Protein AF-A0A1W9MZD2-F1 (afdb_monomer_lite)

Foldseek 3Di:
DDDDDDDPPPVVVVVVLVVQDVPWDWDADPVGDIDIDHDDDVVVVVVVVVVVVVVVVVVVVVVVPVVD

Secondary structure (DSSP, 8-state):
----PPPTT-HHHHHHHHHHTTT-EEEEPTTS-EEEE----HHHHHHHHHHHHHHHHHHHHHTTTTT-

Structure (mmCIF, N/CA/C/O backbone):
data_AF-A0A1W9MZD2-F1
#
_entry.id   AF-A0A1W9MZD2-F1
#
loop_
_atom_site.group_PDB
_atom_site.id
_atom_site.type_symbol
_atom_site.label_atom_id
_atom_site.label_alt_id
_atom_site.label_comp_id
_atom_site.label_asym_id
_atom_site.label_entity_id
_atom_site.label_seq_id
_atom_site.pdbx_PDB_ins_code
_atom_site.Cartn_x
_atom_site.Cartn_y
_atom_site.Cartn_z
_atom_site.occupancy
_atom_site.B_iso_or_equiv
_atom_site.auth_seq_id
_atom_site.auth_comp_id
_atom_site.auth_asym_id
_atom_site.auth_atom_id
_atom_site.pdbx_PDB_model_num
ATOM 1 N N . MET A 1 1 ? -3.427 12.232 -10.358 1.00 75.50 1 MET A N 1
ATOM 2 C CA . MET A 1 1 ? -3.912 11.324 -9.289 1.00 75.50 1 MET A CA 1
ATOM 3 C C . MET A 1 1 ? -4.574 12.153 -8.200 1.00 75.50 1 MET A C 1
ATOM 5 O O . MET A 1 1 ? -4.149 13.280 -7.989 1.00 75.50 1 MET A O 1
ATOM 9 N N . LYS A 1 2 ? -5.609 11.630 -7.533 1.00 86.00 2 LYS A N 1
ATOM 10 C CA . LYS A 1 2 ? -6.232 12.288 -6.375 1.00 86.00 2 LYS A CA 1
ATOM 11 C C . LYS A 1 2 ? -5.781 11.582 -5.100 1.00 86.00 2 LYS A C 1
ATOM 13 O O . LYS A 1 2 ? -5.928 10.368 -5.004 1.00 86.00 2 LYS A O 1
ATOM 18 N N . THR A 1 3 ? -5.286 12.342 -4.129 1.00 88.44 3 THR A N 1
ATOM 19 C CA . THR A 1 3 ? -4.920 11.816 -2.809 1.00 88.44 3 THR A CA 1
ATOM 20 C C . THR A 1 3 ? -6.119 11.894 -1.872 1.00 88.44 3 THR A C 1
ATOM 22 O O . THR A 1 3 ? -6.789 12.924 -1.795 1.00 88.44 3 THR A O 1
ATOM 25 N N . VAL A 1 4 ? -6.398 10.804 -1.160 1.00 90.38 4 VAL A N 1
ATOM 26 C CA . VAL A 1 4 ? -7.451 10.734 -0.141 1.00 90.38 4 VAL A CA 1
ATOM 27 C C . VAL A 1 4 ? -6.811 10.321 1.177 1.00 90.38 4 VAL A C 1
ATOM 29 O O . VAL A 1 4 ? -6.095 9.324 1.233 1.00 90.38 4 VAL A O 1
ATOM 32 N N . ALA A 1 5 ? -7.069 11.084 2.239 1.00 90.81 5 ALA A N 1
ATOM 33 C CA . ALA A 1 5 ? -6.595 10.742 3.572 1.00 90.81 5 ALA A CA 1
ATOM 34 C C . ALA A 1 5 ? -7.388 9.551 4.128 1.00 90.81 5 ALA A C 1
ATOM 36 O O . ALA A 1 5 ? -8.620 9.570 4.173 1.00 90.81 5 ALA A O 1
ATOM 37 N N . VAL A 1 6 ? -6.677 8.518 4.575 1.00 89.38 6 VAL A N 1
ATOM 38 C CA . VAL A 1 6 ? -7.281 7.349 5.217 1.00 89.38 6 VAL A CA 1
ATOM 39 C C . VAL A 1 6 ? -7.323 7.565 6.727 1.00 89.38 6 VAL A C 1
ATOM 41 O O . VAL A 1 6 ? -6.318 7.897 7.349 1.00 89.38 6 VAL A O 1
ATOM 44 N N . SER A 1 7 ? -8.490 7.352 7.338 1.00 92.94 7 SER A N 1
ATOM 45 C CA . SER A 1 7 ? -8.633 7.413 8.795 1.00 92.94 7 SER A CA 1
ATOM 46 C C . SER A 1 7 ? -7.839 6.302 9.487 1.00 92.94 7 SER A C 1
ATOM 48 O O . SER A 1 7 ? -7.956 5.132 9.124 1.00 92.94 7 SER A O 1
ATOM 50 N N . ALA A 1 8 ? -7.156 6.639 10.585 1.00 89.44 8 ALA A N 1
ATOM 51 C CA . ALA A 1 8 ? -6.482 5.675 11.461 1.00 89.44 8 ALA A CA 1
ATOM 52 C C . ALA A 1 8 ? -7.429 4.612 12.068 1.00 89.44 8 ALA A C 1
ATOM 54 O O . ALA A 1 8 ? -6.984 3.577 12.561 1.00 89.44 8 ALA A O 1
ATOM 55 N N . ARG A 1 9 ? -8.749 4.844 12.040 1.00 93.25 9 ARG A N 1
ATOM 56 C CA . ARG A 1 9 ? -9.753 3.886 12.533 1.00 93.25 9 ARG A CA 1
ATOM 57 C C . ARG A 1 9 ? -10.123 2.815 11.502 1.00 93.25 9 ARG A C 1
ATOM 59 O O . ARG A 1 9 ? -10.730 1.813 11.873 1.00 93.25 9 ARG A O 1
ATOM 66 N N . ALA A 1 10 ? -9.739 2.979 10.236 1.00 94.50 10 ALA A N 1
ATOM 67 C CA . ALA A 1 10 ? -10.011 2.019 9.169 1.00 94.50 10 ALA A CA 1
ATOM 68 C C . ALA A 1 10 ? -9.038 0.825 9.231 1.00 94.50 10 ALA A C 1
ATOM 70 O O . ALA A 1 10 ? -8.178 0.655 8.367 1.00 94.50 10 ALA A O 1
ATOM 71 N N . LYS A 1 11 ? -9.169 -0.012 10.271 1.00 94.31 11 LYS A N 1
ATOM 72 C CA . LYS A 1 11 ? -8.241 -1.119 10.579 1.00 94.31 11 LYS A CA 1
ATOM 73 C C . LYS A 1 11 ? -7.969 -2.035 9.380 1.00 94.31 11 LYS A C 1
ATOM 75 O O . LYS A 1 11 ? -6.818 -2.375 9.126 1.00 94.31 11 LYS A O 1
ATOM 80 N N . THR A 1 12 ? -9.008 -2.396 8.628 1.00 93.94 12 THR A N 1
ATOM 81 C CA . THR A 1 12 ? -8.884 -3.256 7.442 1.00 93.94 12 THR A CA 1
ATOM 82 C C . THR A 1 12 ? -8.001 -2.619 6.376 1.00 93.94 12 THR A C 1
ATOM 84 O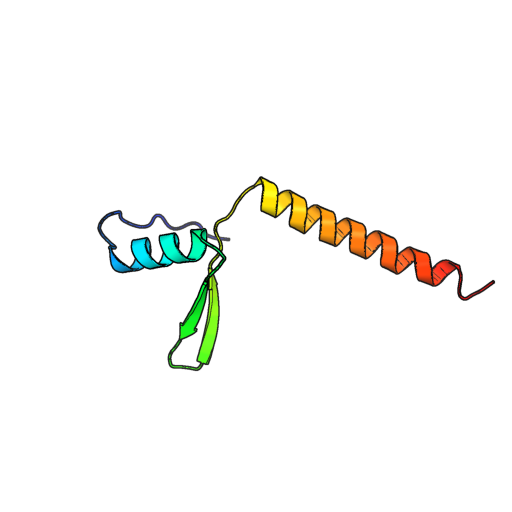 O . THR A 1 12 ? -7.067 -3.253 5.895 1.00 93.94 12 THR A O 1
ATOM 87 N N . LEU A 1 13 ? -8.246 -1.347 6.055 1.00 91.81 13 LEU A N 1
ATOM 88 C CA . LEU A 1 13 ? -7.479 -0.635 5.038 1.00 91.81 13 LEU A CA 1
ATOM 89 C C . LEU A 1 13 ? -6.022 -0.440 5.478 1.00 91.81 13 LEU A C 1
ATOM 91 O O . LEU A 1 13 ? -5.111 -0.654 4.689 1.00 91.81 13 LEU A O 1
ATOM 95 N N . ILE A 1 14 ? -5.784 -0.145 6.757 1.00 93.75 14 ILE A N 1
ATOM 96 C CA . ILE A 1 14 ? -4.426 -0.042 7.314 1.00 93.75 14 ILE A CA 1
ATOM 97 C C . ILE A 1 14 ? -3.670 -1.368 7.194 1.00 93.75 14 ILE A C 1
ATOM 99 O O . ILE A 1 14 ? -2.493 -1.374 6.842 1.00 93.75 14 ILE A O 1
ATOM 103 N N . ASN A 1 15 ? -4.327 -2.497 7.462 1.00 92.75 15 ASN A N 1
ATOM 104 C CA . ASN A 1 15 ? -3.694 -3.809 7.330 1.00 92.75 15 ASN A CA 1
ATOM 105 C C . ASN A 1 15 ? -3.338 -4.135 5.874 1.00 92.75 15 ASN A C 1
ATOM 107 O O . ASN A 1 15 ? -2.255 -4.662 5.631 1.00 92.75 15 ASN A O 1
ATOM 111 N N . ILE A 1 16 ? -4.207 -3.785 4.922 1.00 93.12 16 ILE A N 1
ATOM 112 C CA . ILE A 1 16 ? -3.940 -3.917 3.481 1.00 93.12 16 ILE A CA 1
ATOM 113 C C . ILE A 1 16 ? -2.712 -3.084 3.091 1.00 93.12 16 ILE A C 1
ATOM 115 O O . ILE A 1 16 ? -1.792 -3.601 2.462 1.00 93.12 16 ILE A O 1
ATOM 119 N N . LEU A 1 17 ? -2.646 -1.822 3.526 1.00 91.50 17 LEU A N 1
ATOM 120 C CA . LEU A 1 17 ? -1.512 -0.938 3.234 1.00 91.50 17 LEU A CA 1
ATOM 121 C C . LEU A 1 17 ? -0.193 -1.474 3.815 1.00 91.50 17 LEU A C 1
ATOM 123 O O . LEU A 1 17 ? 0.826 -1.476 3.130 1.00 91.50 17 LEU A O 1
ATOM 127 N N . LYS A 1 18 ? -0.215 -2.017 5.039 1.00 91.19 18 LYS A N 1
ATOM 128 C CA . LYS A 1 18 ? 0.961 -2.665 5.649 1.00 91.19 18 LYS A CA 1
ATOM 129 C C . LYS A 1 18 ? 1.431 -3.905 4.890 1.00 91.19 18 LYS A C 1
ATOM 131 O O . LYS A 1 18 ? 2.618 -4.211 4.915 1.00 91.19 18 LYS A O 1
ATOM 136 N N . GLN A 1 19 ? 0.520 -4.653 4.268 1.00 91.19 19 GLN A N 1
ATOM 137 C CA . GLN A 1 19 ? 0.895 -5.784 3.417 1.00 91.19 19 GLN A CA 1
ATOM 138 C C . GLN A 1 19 ? 1.528 -5.292 2.116 1.00 91.19 19 GLN A C 1
ATOM 140 O O . GLN A 1 19 ? 2.597 -5.773 1.753 1.00 91.19 19 GLN A O 1
ATOM 145 N N . ALA A 1 20 ? 0.931 -4.282 1.478 1.00 90.25 20 ALA A N 1
ATOM 146 C CA . ALA A 1 20 ? 1.476 -3.667 0.270 1.00 90.25 20 ALA A CA 1
ATOM 147 C C . ALA A 1 20 ? 2.896 -3.114 0.478 1.00 90.25 20 ALA A C 1
ATOM 149 O O . ALA A 1 20 ? 3.742 -3.251 -0.404 1.00 90.25 20 ALA A O 1
ATOM 150 N N . GLN A 1 21 ? 3.187 -2.575 1.665 1.00 87.12 21 GLN A N 1
ATOM 151 C CA . GLN A 1 21 ? 4.519 -2.091 2.032 1.00 87.12 21 GLN A CA 1
ATOM 152 C C . GLN A 1 21 ? 5.608 -3.181 1.986 1.00 87.12 21 GLN A C 1
ATOM 154 O O . GLN A 1 21 ? 6.774 -2.887 1.750 1.00 87.12 21 GLN A O 1
ATOM 159 N N . LYS A 1 22 ? 5.254 -4.455 2.200 1.00 85.31 22 LYS A N 1
ATOM 160 C CA . LYS A 1 22 ? 6.231 -5.553 2.310 1.00 85.31 22 LYS A CA 1
ATOM 161 C C . LYS A 1 22 ? 6.661 -6.165 0.975 1.00 85.31 22 LYS A C 1
ATOM 163 O O . LYS A 1 22 ? 7.558 -7.001 0.978 1.00 85.31 22 LYS A O 1
ATOM 168 N N . GLY A 1 23 ? 6.035 -5.797 -0.140 1.00 74.12 23 GLY A N 1
ATOM 169 C CA . GLY A 1 23 ? 6.365 -6.404 -1.435 1.00 74.12 23 GLY A CA 1
ATOM 170 C C . GLY A 1 23 ? 5.372 -6.154 -2.566 1.00 74.12 23 GLY A C 1
ATOM 171 O O . GLY A 1 23 ? 5.386 -6.893 -3.545 1.00 74.12 23 GLY A O 1
ATOM 172 N N . GLY A 1 24 ? 4.511 -5.139 -2.446 1.00 78.56 24 GLY A N 1
ATOM 173 C CA . GLY A 1 24 ? 3.392 -4.928 -3.360 1.00 78.56 24 GLY A CA 1
ATOM 174 C C . GLY A 1 24 ? 2.234 -5.889 -3.083 1.00 78.56 24 GLY A C 1
ATOM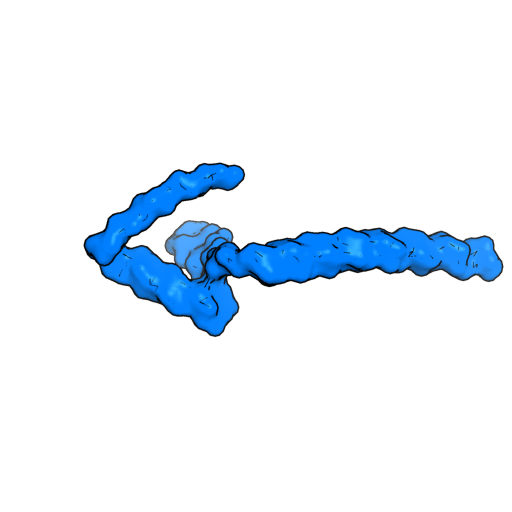 175 O O . GLY A 1 24 ? 2.410 -6.995 -2.573 1.00 78.56 24 GLY A O 1
ATOM 176 N N . LEU A 1 25 ? 1.015 -5.446 -3.375 1.00 90.81 25 LEU A N 1
ATOM 177 C CA . LEU A 1 25 ? -0.200 -6.225 -3.157 1.00 90.81 25 LEU A CA 1
ATOM 178 C C . LEU A 1 25 ? -1.128 -6.079 -4.359 1.00 90.81 25 LEU A C 1
ATOM 180 O O . LEU A 1 25 ? -1.439 -4.962 -4.766 1.00 90.81 25 LEU A O 1
ATOM 184 N N . ILE A 1 26 ? -1.604 -7.201 -4.897 1.00 92.31 26 ILE A N 1
ATOM 185 C CA . ILE A 1 26 ? -2.657 -7.217 -5.914 1.00 92.31 26 ILE A CA 1
ATOM 186 C C . ILE A 1 26 ? -3.976 -7.528 -5.209 1.00 92.31 26 ILE A C 1
ATOM 188 O O . ILE A 1 26 ? -4.134 -8.593 -4.612 1.00 92.31 26 ILE A O 1
ATOM 192 N N . LEU A 1 27 ? -4.926 -6.599 -5.267 1.00 93.50 27 LEU A N 1
ATOM 193 C CA . LEU A 1 27 ? -6.302 -6.841 -4.851 1.00 93.50 27 LEU A CA 1
ATOM 194 C C . LEU A 1 27 ? -7.121 -7.248 -6.068 1.00 93.50 27 LEU A C 1
ATOM 196 O O . LEU A 1 27 ? -7.217 -6.487 -7.028 1.00 93.50 27 LEU A O 1
ATOM 200 N N . ARG A 1 28 ? -7.748 -8.421 -6.007 1.00 96.25 28 ARG A N 1
ATOM 201 C CA . ARG A 1 28 ? -8.726 -8.856 -7.002 1.00 96.25 28 ARG A CA 1
ATOM 202 C C . ARG A 1 28 ? -10.129 -8.664 -6.447 1.00 96.25 28 ARG A C 1
ATOM 204 O O . ARG A 1 28 ? -10.432 -9.130 -5.349 1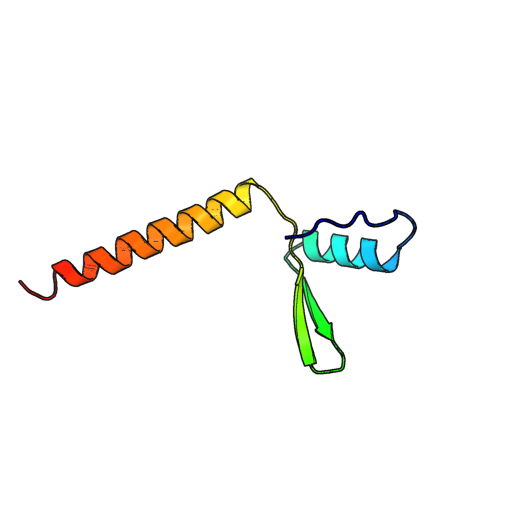.00 96.25 28 ARG A O 1
ATOM 211 N N . SER A 1 29 ? -10.978 -7.970 -7.188 1.00 95.50 29 SER A N 1
ATOM 212 C CA . SER A 1 29 ? -12.378 -7.810 -6.826 1.00 95.50 29 SER A CA 1
ATOM 213 C C . SER A 1 29 ? -13.204 -9.047 -7.207 1.00 95.50 29 SER A C 1
ATOM 215 O O . SER A 1 29 ? -12.771 -9.836 -8.052 1.00 95.50 29 SER A O 1
ATOM 217 N N . PRO A 1 30 ? -14.394 -9.248 -6.611 1.00 96.69 30 PRO A N 1
ATOM 218 C CA . PRO A 1 30 ? -15.260 -10.385 -6.937 1.00 96.69 30 PRO A CA 1
AT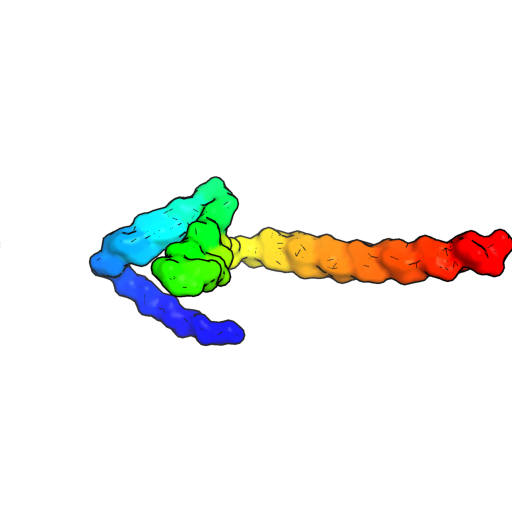OM 219 C C . PRO A 1 30 ? -15.637 -10.465 -8.422 1.00 96.69 30 PRO A C 1
ATOM 221 O O . PRO A 1 30 ? -15.784 -11.553 -8.966 1.00 96.69 30 PRO A O 1
ATOM 224 N N . GLU A 1 31 ? -15.745 -9.318 -9.091 1.00 96.88 31 GLU A N 1
ATOM 225 C CA . GLU A 1 31 ? -15.992 -9.213 -10.531 1.00 96.88 31 GLU A CA 1
ATOM 226 C C . GLU A 1 31 ? -14.742 -9.431 -11.406 1.00 96.88 31 GLU A C 1
ATOM 228 O O . GLU A 1 31 ? -14.805 -9.274 -12.623 1.00 96.88 31 GLU A O 1
ATOM 233 N N . GLY A 1 32 ? -13.603 -9.781 -10.802 1.00 96.56 32 GLY A N 1
ATOM 234 C CA . GLY A 1 32 ? -12.382 -10.177 -11.505 1.00 96.56 32 GLY A CA 1
ATOM 235 C C . GLY A 1 32 ? -11.448 -9.032 -11.896 1.00 96.56 32 GLY A C 1
ATOM 236 O O . GLY A 1 32 ? -10.460 -9.281 -12.583 1.00 96.56 32 GLY A O 1
ATOM 237 N N . ARG A 1 33 ? -11.708 -7.790 -11.465 1.00 96.75 33 ARG A N 1
ATOM 238 C CA . ARG A 1 33 ? -10.787 -6.669 -11.714 1.00 96.75 33 ARG A CA 1
ATOM 239 C C . ARG A 1 33 ? -9.618 -6.710 -10.742 1.00 96.75 33 ARG A C 1
ATOM 241 O O . ARG A 1 33 ? -9.801 -7.005 -9.564 1.00 96.75 33 ARG A O 1
ATOM 248 N N . GLU A 1 34 ? -8.433 -6.363 -11.224 1.00 95.81 34 GLU A N 1
ATOM 249 C CA . GLU A 1 34 ? -7.209 -6.365 -10.427 1.00 95.81 34 GLU A CA 1
ATOM 250 C C . GLU A 1 34 ? -6.695 -4.947 -10.191 1.00 95.81 34 GLU A C 1
ATOM 252 O O . GLU A 1 34 ? -6.696 -4.105 -11.089 1.00 95.81 34 GLU A O 1
ATOM 257 N N . PHE A 1 35 ? -6.250 -4.691 -8.965 1.00 92.81 35 PHE A N 1
ATOM 258 C CA . PHE A 1 35 ? -5.717 -3.409 -8.526 1.00 92.81 35 PHE A CA 1
ATOM 259 C C . PHE A 1 35 ? -4.368 -3.630 -7.858 1.00 92.81 35 PHE A C 1
ATOM 261 O O . PHE A 1 35 ? -4.265 -4.395 -6.900 1.00 92.81 35 PHE A O 1
ATOM 268 N N . VAL A 1 36 ? -3.340 -2.931 -8.332 1.00 89.50 36 VAL A N 1
ATOM 269 C CA . VAL A 1 36 ? -2.010 -2.964 -7.719 1.00 89.50 36 VAL A CA 1
ATOM 270 C C . VAL A 1 36 ? -1.918 -1.866 -6.668 1.00 89.50 36 VAL A C 1
ATOM 272 O O . VAL A 1 36 ? -2.116 -0.687 -6.964 1.00 89.50 36 VAL A O 1
ATOM 275 N N . ILE A 1 37 ? -1.593 -2.254 -5.439 1.00 90.38 37 ILE A N 1
ATOM 276 C CA . ILE A 1 37 ? -1.257 -1.348 -4.346 1.00 90.38 37 ILE A CA 1
ATOM 277 C C . ILE A 1 37 ? 0.236 -1.490 -4.072 1.00 90.38 37 ILE A C 1
ATOM 279 O O . ILE A 1 37 ? 0.724 -2.566 -3.728 1.00 90.38 37 ILE A O 1
ATOM 283 N N . THR A 1 38 ? 0.950 -0.380 -4.197 1.00 84.88 38 THR A N 1
ATOM 284 C CA . THR A 1 38 ? 2.359 -0.259 -3.828 1.00 84.88 38 THR A CA 1
ATOM 285 C C . THR A 1 38 ? 2.535 0.982 -2.972 1.00 84.88 38 THR A C 1
ATOM 287 O O . THR A 1 38 ? 1.828 1.976 -3.157 1.00 84.88 38 THR A O 1
ATOM 290 N N . GLU A 1 39 ? 3.481 0.929 -2.041 1.00 85.94 39 GLU A N 1
ATOM 291 C CA . GLU A 1 39 ? 3.967 2.149 -1.410 1.00 85.94 39 GLU A CA 1
ATOM 292 C C . GLU A 1 39 ? 4.599 3.037 -2.489 1.00 85.94 39 GLU A C 1
ATOM 294 O O . GLU A 1 39 ? 5.307 2.552 -3.380 1.00 85.94 39 GLU A O 1
ATOM 299 N N . LEU A 1 40 ? 4.290 4.332 -2.433 1.00 81.62 40 LEU A N 1
ATOM 300 C CA . LEU A 1 40 ? 5.003 5.336 -3.207 1.00 81.62 40 LEU A CA 1
ATOM 301 C C . LEU A 1 40 ? 6.294 5.645 -2.448 1.00 81.62 40 LEU A C 1
ATOM 303 O O . LEU A 1 40 ? 6.276 6.399 -1.481 1.00 81.62 40 LEU A O 1
ATOM 307 N N . ASP A 1 41 ? 7.396 5.040 -2.877 1.00 79.81 41 ASP A N 1
ATOM 308 C CA . ASP A 1 41 ? 8.742 5.426 -2.456 1.00 79.81 41 ASP A CA 1
ATOM 309 C C . ASP A 1 41 ? 9.335 6.319 -3.545 1.00 79.81 41 ASP A C 1
ATOM 311 O O . ASP A 1 41 ? 9.512 5.877 -4.682 1.00 79.81 41 ASP A O 1
ATOM 315 N N . GLU A 1 42 ? 9.624 7.580 -3.212 1.00 67.19 42 GLU A N 1
ATOM 316 C CA . GLU A 1 42 ? 10.198 8.556 -4.144 1.00 67.19 42 GLU A CA 1
ATOM 317 C C . GLU A 1 42 ? 11.458 8.013 -4.824 1.00 67.19 42 GLU A C 1
ATOM 319 O O . GLU A 1 42 ? 11.614 8.173 -6.034 1.00 67.19 42 GLU A O 1
ATOM 324 N N . LYS A 1 43 ? 12.327 7.293 -4.101 1.00 62.28 43 LYS A N 1
ATOM 325 C CA . LYS A 1 43 ? 13.536 6.707 -4.702 1.00 62.28 43 LYS A CA 1
ATOM 326 C C . LYS A 1 43 ? 13.192 5.633 -5.725 1.00 62.28 43 LYS A C 1
ATOM 328 O O . LYS A 1 43 ? 13.806 5.589 -6.789 1.00 62.28 43 LYS A O 1
ATOM 333 N N . LYS A 1 44 ? 12.197 4.796 -5.427 1.00 69.69 44 LYS A N 1
ATOM 334 C CA . LYS A 1 44 ? 11.704 3.768 -6.349 1.00 69.69 44 LYS A CA 1
ATOM 335 C C . LYS A 1 44 ? 11.022 4.389 -7.569 1.00 69.69 44 LYS A C 1
ATOM 337 O O . LYS A 1 44 ? 11.245 3.927 -8.679 1.00 69.69 44 LYS A O 1
ATOM 342 N N . LEU A 1 45 ? 10.256 5.462 -7.384 1.00 68.44 45 LEU A N 1
ATOM 343 C CA . LEU A 1 45 ? 9.618 6.218 -8.465 1.00 68.44 45 LEU A CA 1
ATOM 344 C C . LEU A 1 45 ? 10.647 6.812 -9.432 1.00 68.44 45 LEU A C 1
ATOM 346 O O . LEU A 1 45 ? 10.513 6.629 -10.640 1.00 68.44 45 LEU A O 1
ATOM 350 N N . TRP A 1 46 ? 11.689 7.471 -8.916 1.00 68.12 46 TRP A N 1
ATOM 351 C CA . TRP A 1 46 ? 12.770 8.002 -9.751 1.00 68.12 46 TRP A CA 1
ATOM 352 C C . TRP A 1 46 ? 13.574 6.890 -10.424 1.00 68.12 46 TRP A C 1
ATOM 354 O O . TRP A 1 46 ? 13.936 7.032 -11.587 1.00 68.12 46 TRP A O 1
ATOM 364 N N . HIS A 1 47 ? 13.820 5.775 -9.732 1.00 69.62 47 HIS A N 1
ATOM 365 C CA . HIS A 1 47 ? 14.512 4.622 -10.305 1.00 69.62 47 HIS A CA 1
ATOM 366 C C . HIS A 1 47 ? 13.711 3.964 -11.439 1.00 69.62 47 HIS A C 1
ATOM 368 O O . HIS A 1 47 ? 14.265 3.725 -12.510 1.00 69.62 47 HIS A O 1
ATOM 374 N N . ASP A 1 48 ? 12.413 3.720 -11.239 1.00 70.75 48 ASP A N 1
ATOM 375 C CA . ASP A 1 48 ? 11.532 3.115 -12.245 1.00 70.75 48 ASP A CA 1
ATOM 376 C C . ASP A 1 48 ? 11.343 4.061 -13.450 1.00 70.75 48 ASP A C 1
ATOM 378 O O . ASP A 1 48 ? 11.386 3.616 -14.600 1.00 70.75 48 ASP A O 1
ATOM 382 N N . ALA A 1 49 ? 11.213 5.374 -13.212 1.00 70.25 49 ALA A N 1
ATOM 383 C CA . ALA A 1 49 ? 11.146 6.384 -14.272 1.00 70.25 49 ALA A CA 1
ATOM 384 C C . ALA A 1 49 ? 12.462 6.487 -15.059 1.00 70.25 49 ALA A C 1
ATOM 386 O O . ALA A 1 49 ? 12.447 6.487 -16.289 1.00 70.25 49 ALA A O 1
ATOM 387 N N . ALA A 1 50 ? 13.602 6.519 -14.364 1.00 71.12 50 ALA A N 1
ATOM 388 C CA . ALA A 1 50 ? 14.914 6.524 -14.996 1.00 71.12 50 ALA A CA 1
ATOM 389 C C . ALA A 1 50 ? 15.121 5.254 -15.827 1.00 71.12 50 ALA A C 1
ATOM 391 O O . ALA A 1 50 ? 15.513 5.349 -16.982 1.00 71.12 50 ALA A O 1
ATOM 392 N N . LYS A 1 51 ? 14.796 4.071 -15.291 1.00 70.06 51 LYS A N 1
ATOM 393 C CA . LYS A 1 51 ? 14.921 2.799 -16.013 1.00 70.06 51 LYS A CA 1
ATOM 394 C C . LYS A 1 51 ? 14.075 2.772 -17.283 1.00 70.06 51 LYS A C 1
ATOM 396 O O . LYS A 1 51 ? 14.559 2.295 -18.303 1.00 70.06 51 LYS A O 1
ATOM 401 N N . LYS A 1 52 ? 12.847 3.292 -17.237 1.00 68.31 52 LYS A N 1
ATOM 402 C CA . LYS A 1 52 ? 11.996 3.414 -18.426 1.00 68.31 52 LYS A CA 1
ATOM 403 C C . LYS A 1 52 ? 12.655 4.290 -19.498 1.00 68.31 52 LYS A C 1
ATOM 405 O O . LYS A 1 52 ? 12.789 3.845 -20.629 1.00 68.31 52 LYS A O 1
ATOM 410 N N . HIS A 1 53 ? 13.136 5.476 -19.126 1.00 61.41 53 HIS A N 1
ATOM 411 C CA . HIS A 1 53 ? 13.795 6.389 -20.066 1.00 61.41 53 HIS A CA 1
ATOM 412 C C . HIS A 1 53 ? 15.143 5.872 -20.582 1.00 61.41 53 HIS A C 1
ATOM 414 O O . HIS A 1 53 ? 15.469 6.072 -21.747 1.00 61.41 53 HIS A O 1
ATOM 420 N N . PHE A 1 54 ? 15.919 5.178 -19.748 1.00 59.72 54 PHE A N 1
ATOM 421 C CA . PHE A 1 54 ? 17.144 4.523 -20.198 1.00 59.72 54 PHE A CA 1
ATOM 422 C C . PHE A 1 54 ? 16.835 3.346 -21.132 1.00 59.72 54 PHE A C 1
ATOM 424 O O . PHE A 1 54 ? 17.516 3.205 -22.135 1.00 59.72 54 PHE A O 1
ATOM 431 N N . SER A 1 55 ? 15.7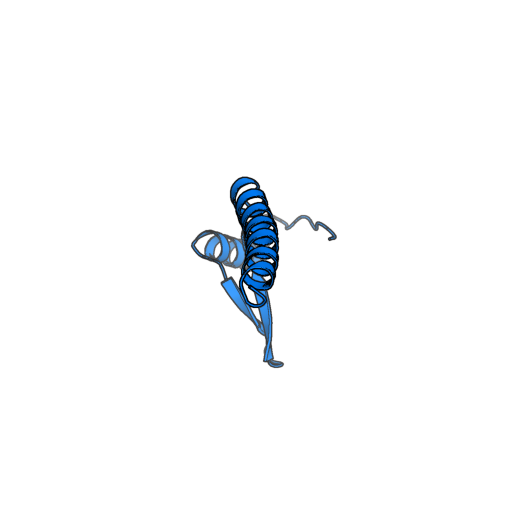99 2.543 -20.868 1.00 58.06 55 SER A N 1
ATOM 432 C CA . SER A 1 55 ? 15.388 1.447 -21.760 1.00 58.06 55 SER A CA 1
ATOM 433 C C . SER A 1 55 ? 14.935 1.953 -23.132 1.00 58.06 55 SER A C 1
ATOM 435 O O . SER A 1 55 ? 15.321 1.371 -24.136 1.00 58.06 55 SER A O 1
ATOM 437 N N . GLU A 1 56 ? 14.166 3.045 -23.177 1.00 57.00 56 GLU A N 1
ATOM 438 C CA . GLU A 1 56 ? 13.750 3.696 -24.431 1.00 57.00 56 GLU A CA 1
ATOM 439 C C . GLU A 1 56 ? 14.963 4.220 -25.227 1.00 57.00 56 GLU A C 1
ATOM 441 O O . GLU A 1 56 ? 14.987 4.120 -26.447 1.00 57.00 56 GLU A O 1
ATOM 446 N N . ALA A 1 57 ? 16.011 4.704 -24.550 1.00 57.19 57 ALA A N 1
ATOM 447 C CA . ALA A 1 57 ? 17.232 5.179 -25.206 1.00 57.19 57 ALA A CA 1
ATOM 448 C C . ALA A 1 57 ? 18.125 4.057 -25.779 1.00 57.19 57 ALA A C 1
ATOM 450 O O . ALA A 1 57 ? 18.916 4.325 -26.682 1.00 57.19 57 ALA A O 1
ATOM 451 N N . TYR A 1 58 ? 18.025 2.826 -25.261 1.00 52.66 58 TYR A N 1
ATOM 452 C CA . TYR A 1 58 ? 18.766 1.668 -25.783 1.00 52.66 58 TYR A CA 1
ATOM 453 C C . TYR A 1 58 ? 18.015 0.939 -26.912 1.00 52.66 58 TYR A C 1
ATOM 455 O O . TYR A 1 58 ? 18.674 0.432 -27.814 1.00 52.66 58 TYR A O 1
ATOM 463 N N . ASP A 1 59 ? 16.675 0.950 -26.925 1.00 53.69 59 ASP A N 1
ATOM 464 C CA . ASP A 1 59 ? 15.871 0.391 -28.033 1.00 53.69 59 ASP A CA 1
ATOM 465 C C . ASP A 1 59 ? 16.098 1.157 -29.356 1.00 53.69 59 ASP A C 1
ATOM 467 O O . ASP A 1 59 ? 16.154 0.556 -30.428 1.00 53.69 59 ASP A O 1
ATOM 471 N N . ASP A 1 60 ? 16.313 2.478 -29.295 1.00 54.81 60 ASP A N 1
ATOM 472 C CA . ASP A 1 60 ? 16.643 3.283 -30.481 1.00 54.81 60 ASP A CA 1
ATOM 473 C C . ASP A 1 60 ? 18.063 3.003 -31.018 1.00 54.81 60 ASP A C 1
ATOM 475 O O . ASP A 1 60 ? 18.310 3.183 -32.213 1.00 54.81 60 ASP A O 1
ATOM 479 N N . GLN A 1 61 ? 19.006 2.544 -30.182 1.00 49.75 61 GLN A N 1
ATOM 480 C CA . GLN A 1 61 ? 20.404 2.334 -30.589 1.00 49.75 61 GLN A CA 1
ATOM 481 C C . GLN A 1 61 ? 20.631 1.052 -31.404 1.00 49.75 61 GLN A C 1
ATOM 483 O O . GLN A 1 61 ? 21.480 1.066 -32.300 1.00 49.75 61 GLN A O 1
ATOM 488 N N . ASP A 1 62 ? 19.864 -0.016 -31.165 1.00 51.78 62 ASP A N 1
ATOM 489 C CA . ASP A 1 62 ? 19.980 -1.262 -31.943 1.00 51.78 62 ASP A CA 1
ATOM 490 C C . ASP A 1 62 ? 19.446 -1.105 -33.381 1.00 51.78 62 ASP A C 1
ATOM 492 O O . ASP A 1 62 ? 19.913 -1.773 -34.302 1.00 51.78 62 ASP A O 1
ATOM 496 N N . SER A 1 63 ? 18.560 -0.133 -33.631 1.00 52.69 63 SER A N 1
ATOM 497 C CA . SER A 1 63 ? 18.047 0.165 -34.980 1.00 52.69 63 SER A CA 1
ATOM 498 C C . SER A 1 63 ? 19.068 0.827 -35.922 1.00 52.69 63 SER A C 1
ATOM 500 O O . SER A 1 63 ? 18.841 0.905 -37.133 1.00 52.69 63 SER A O 1
ATOM 502 N N . ILE A 1 64 ? 20.196 1.311 -35.389 1.00 54.06 64 ILE A N 1
ATOM 503 C CA . ILE A 1 64 ? 21.210 2.056 -36.154 1.00 54.06 64 ILE A CA 1
ATOM 504 C C . ILE A 1 64 ? 22.294 1.116 -36.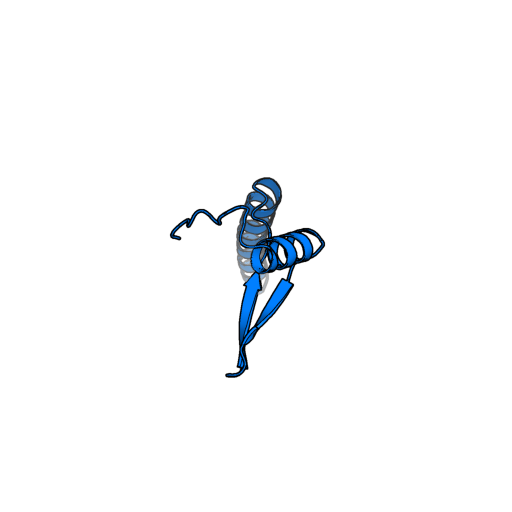715 1.00 54.06 64 ILE A C 1
ATOM 506 O O . ILE A 1 64 ? 22.968 1.475 -37.681 1.00 54.06 64 ILE A O 1
ATOM 510 N N . TYR A 1 65 ? 22.439 -0.099 -36.173 1.00 50.31 65 TYR A N 1
ATOM 511 C CA . TYR A 1 65 ? 23.475 -1.053 -36.597 1.00 50.31 65 TYR A CA 1
ATOM 512 C C . TYR A 1 65 ? 22.981 -2.186 -37.511 1.00 50.31 65 TYR A C 1
ATOM 514 O O . TYR A 1 65 ? 23.813 -2.829 -38.143 1.00 50.31 65 TYR A O 1
ATOM 522 N N . ASP A 1 66 ? 21.669 -2.373 -37.676 1.00 51.75 66 ASP A N 1
ATOM 523 C CA . ASP A 1 66 ? 21.098 -3.364 -38.611 1.00 51.75 66 ASP A CA 1
ATOM 524 C C . ASP A 1 66 ? 21.065 -2.893 -40.087 1.00 51.75 66 ASP A C 1
ATOM 526 O O . ASP A 1 66 ? 20.619 -3.627 -40.967 1.00 51.75 66 ASP A O 1
ATOM 530 N N . ASN A 1 67 ? 21.553 -1.680 -40.386 1.00 51.88 67 ASN A N 1
ATOM 531 C CA . ASN A 1 67 ? 21.628 -1.105 -41.742 1.00 51.88 67 ASN A CA 1
ATOM 532 C C . ASN A 1 67 ? 23.064 -0.761 -42.207 1.00 51.88 67 ASN A C 1
ATOM 534 O O . ASN A 1 67 ? 23.229 0.093 -43.084 1.00 51.88 67 ASN A O 1
ATOM 538 N N . LEU A 1 68 ? 24.098 -1.398 -41.642 1.00 47.03 68 LEU A N 1
ATOM 539 C CA . LEU A 1 68 ? 25.496 -1.269 -42.093 1.00 47.03 68 LEU A CA 1
ATOM 540 C C . LEU A 1 68 ? 26.007 -2.534 -42.789 1.00 47.03 68 LEU A C 1
ATOM 542 O O . LEU A 1 68 ? 25.871 -3.631 -42.208 1.00 47.03 68 LEU A O 1
#

Sequence (68 aa):
MKTVAVSARAKTLINILKQAQKGGLILRSPEGREFVITELDEKKLWHDAAKKHFSEAYDDQDSIYDNL

pLDDT: mean 78.16, std 16.17, range [47.03, 96.88]

Radius of gyration: 18.83 Å; chains: 1; bounding box: 42×23×55 Å